Protein AF-A0A8X6PP63-F1 (afdb_monomer)

Mean predicted aligned error: 18.44 Å

Foldseek 3Di:
DPVPPPDPCDPCNFVVVVVVVLVVDDPVLNVVLVVVDDPVDDDTSVSVVVSVVVVVCVVVVVPPPPPPPPPPVPPCPPDDCADVQPGHNDDLVPDPSLVPDDPVRNCVVVVVVVVVVVPD

Sequence (120 aa):
MLVSLKYKVDPTTDTLLMHMILFKLDTNSRTWFERTFSTDVIPKLDELFKFLTTQARSITSSTTKRTVQRKLTLVAFNAQSQCPPCNGDHILSRCDRFLKLSVQGCSDFVKPRIMFALTA

Organism: Nephila pilipes (NCBI:txid299642)

pLDDT: mean 74.9, std 17.2, range [35.34, 94.62]

Structure (mmCIF, N/CA/C/O backbone):
data_AF-A0A8X6PP63-F1
#
_entry.id   AF-A0A8X6PP63-F1
#
loop_
_atom_site.group_PDB
_atom_site.id
_atom_site.type_symbol
_atom_site.label_atom_id
_atom_site.label_alt_id
_atom_site.label_comp_id
_atom_site.label_asym_id
_atom_site.label_entity_id
_atom_site.label_seq_id
_atom_site.pdbx_PDB_ins_code
_atom_site.Cartn_x
_atom_site.Cartn_y
_atom_site.Cartn_z
_atom_site.occupancy
_atom_site.B_iso_or_equiv
_atom_site.auth_seq_id
_atom_site.auth_comp_id
_atom_site.auth_asym_id
_atom_site.auth_atom_id
_atom_site.pdbx_PDB_model_num
ATOM 1 N N . MET A 1 1 ? -2.613 -9.384 -25.632 1.00 43.81 1 MET A N 1
ATOM 2 C CA . MET A 1 1 ? -3.349 -8.364 -26.416 1.00 43.81 1 MET A CA 1
ATOM 3 C C . MET A 1 1 ? -2.531 -7.117 -26.798 1.00 43.81 1 MET A C 1
ATOM 5 O O . MET A 1 1 ? -3.095 -6.251 -27.445 1.00 43.81 1 MET A O 1
ATOM 9 N N . LEU A 1 2 ? -1.220 -7.019 -26.514 1.00 47.31 2 LEU A N 1
ATOM 10 C CA . LEU A 1 2 ? -0.389 -5.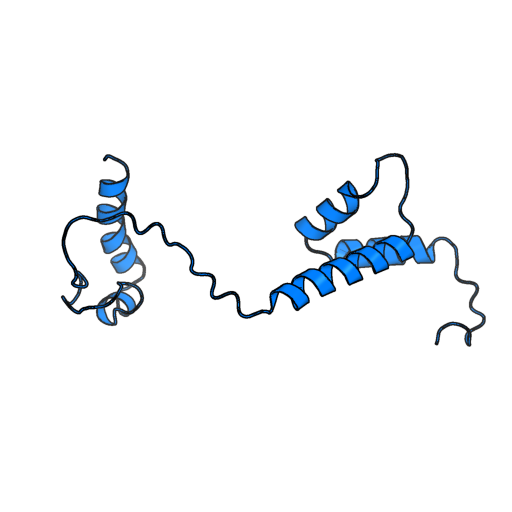866 -26.939 1.00 47.31 2 LEU A CA 1
ATOM 11 C C . LEU A 1 2 ? 0.545 -6.146 -28.134 1.00 47.31 2 LEU A C 1
ATOM 13 O O . LEU A 1 2 ? 1.137 -5.225 -28.682 1.00 47.31 2 LEU A O 1
ATOM 17 N N . VAL A 1 3 ? 0.638 -7.400 -28.589 1.00 51.88 3 VAL A N 1
ATOM 18 C CA . VAL A 1 3 ? 1.484 -7.796 -29.736 1.00 51.88 3 VAL A CA 1
ATOM 19 C C . VAL A 1 3 ? 0.917 -7.287 -31.076 1.00 51.88 3 VAL A C 1
ATOM 21 O O . VAL A 1 3 ? 1.647 -7.153 -32.053 1.00 51.88 3 VAL A O 1
ATOM 24 N N . SER A 1 4 ? -0.374 -6.940 -31.128 1.00 58.09 4 SER A N 1
ATOM 25 C CA . SER A 1 4 ? -1.075 -6.583 -32.371 1.00 58.09 4 SER A CA 1
ATOM 26 C C . SER A 1 4 ? -0.860 -5.147 -32.857 1.00 58.09 4 SER A C 1
ATOM 28 O O . SER A 1 4 ? -1.241 -4.852 -33.984 1.00 58.09 4 SER A O 1
ATOM 30 N N . LEU A 1 5 ? -0.259 -4.250 -32.064 1.00 57.16 5 LEU A N 1
ATOM 31 C CA . LEU A 1 5 ? -0.199 -2.823 -32.419 1.00 57.16 5 LEU A CA 1
ATOM 32 C C . LEU A 1 5 ? 1.114 -2.351 -33.058 1.00 57.16 5 LEU A C 1
ATOM 34 O O . LEU A 1 5 ? 1.187 -1.183 -33.423 1.00 57.16 5 LEU A O 1
ATOM 38 N N . LYS A 1 6 ? 2.143 -3.205 -33.219 1.00 60.09 6 LYS A N 1
ATOM 39 C CA . LYS A 1 6 ? 3.472 -2.822 -33.770 1.00 60.09 6 LYS A CA 1
ATOM 40 C C . LYS A 1 6 ? 4.055 -1.518 -33.186 1.00 60.09 6 LYS A C 1
ATOM 42 O O . LYS A 1 6 ? 4.949 -0.913 -33.773 1.00 60.09 6 LYS A O 1
ATOM 47 N N . TYR A 1 7 ? 3.576 -1.086 -32.024 1.00 60.56 7 TYR A N 1
ATOM 48 C CA . TYR A 1 7 ? 4.092 0.089 -31.354 1.00 60.56 7 TYR A CA 1
ATOM 49 C C . TYR A 1 7 ? 5.440 -0.294 -30.762 1.00 60.56 7 TYR A C 1
ATOM 51 O O . TYR A 1 7 ? 5.539 -1.264 -30.007 1.00 60.56 7 TYR A O 1
ATOM 59 N N . LYS A 1 8 ? 6.489 0.438 -31.139 1.00 62.94 8 LYS A N 1
ATOM 60 C CA . LYS A 1 8 ? 7.805 0.275 -30.534 1.00 62.94 8 LYS A CA 1
ATOM 61 C C . LYS A 1 8 ? 7.671 0.763 -29.092 1.00 62.94 8 LYS A C 1
ATOM 63 O O . LYS A 1 8 ? 7.632 1.966 -28.860 1.00 62.94 8 LYS A O 1
ATOM 68 N N . VAL A 1 9 ? 7.489 -0.166 -28.156 1.00 68.00 9 VAL A N 1
ATOM 69 C CA . VAL A 1 9 ? 7.436 0.153 -26.727 1.00 68.00 9 VAL A CA 1
ATOM 70 C C . VAL A 1 9 ? 8.783 0.769 -26.380 1.00 68.00 9 VAL A C 1
ATOM 72 O O . VAL A 1 9 ? 9.823 0.120 -26.508 1.00 68.00 9 VAL A O 1
ATOM 75 N N . ASP A 1 10 ? 8.765 2.059 -26.063 1.00 74.44 10 ASP A N 1
ATOM 76 C CA . ASP A 1 10 ? 9.976 2.793 -25.739 1.00 74.44 10 ASP A CA 1
ATOM 77 C C . ASP A 1 10 ? 10.500 2.329 -24.370 1.00 74.44 10 ASP A C 1
ATOM 79 O O . ASP A 1 10 ? 9.677 2.115 -23.473 1.00 74.44 10 ASP A O 1
ATOM 83 N N . PRO A 1 11 ? 11.825 2.203 -24.166 1.00 71.12 11 PRO A N 1
ATOM 84 C CA . PRO A 1 11 ? 12.407 1.805 -22.884 1.00 71.12 11 PRO A CA 1
ATOM 85 C C . PRO A 1 11 ? 11.947 2.645 -21.683 1.00 71.12 11 PRO A C 1
ATOM 87 O O . PRO A 1 11 ? 11.936 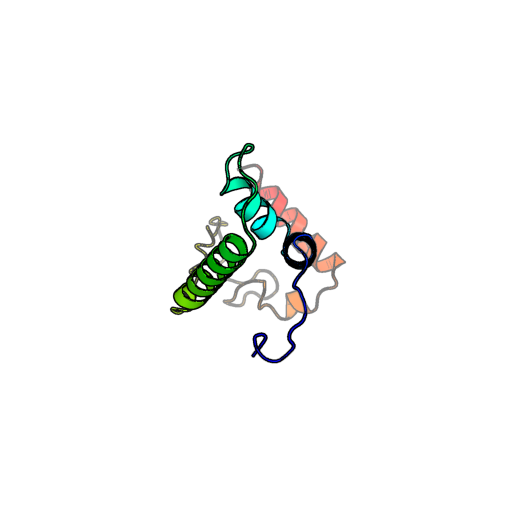2.150 -20.559 1.00 71.12 11 PRO A O 1
ATOM 90 N N . THR A 1 12 ? 11.543 3.901 -21.894 1.00 81.75 12 THR A N 1
ATOM 91 C CA . THR A 1 12 ? 11.038 4.779 -20.826 1.00 81.75 12 THR A CA 1
ATOM 92 C C . THR A 1 12 ? 9.600 4.471 -20.413 1.00 81.75 12 THR A C 1
ATOM 94 O O . THR A 1 12 ? 9.188 4.843 -19.313 1.00 81.75 12 THR A O 1
ATOM 97 N N . THR A 1 13 ? 8.846 3.750 -21.247 1.00 88.12 13 THR A N 1
ATOM 98 C CA . THR A 1 13 ? 7.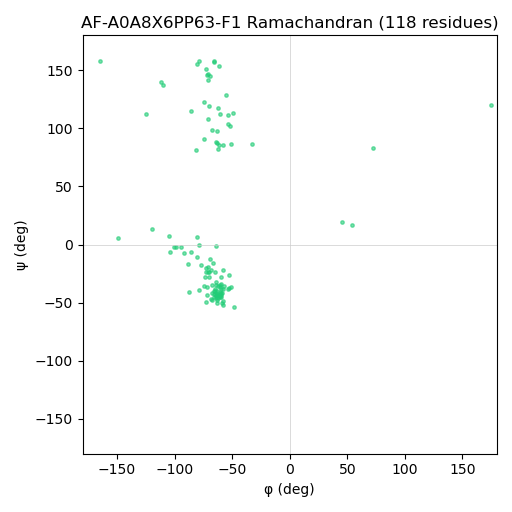451 3.368 -20.977 1.00 88.12 13 THR A CA 1
ATOM 99 C C . THR A 1 13 ? 7.353 2.539 -19.703 1.00 88.12 13 THR A C 1
ATOM 101 O O . THR A 1 13 ? 6.493 2.803 -18.865 1.00 88.12 13 THR A O 1
ATOM 104 N N . ASP A 1 14 ? 8.268 1.585 -19.524 1.00 88.38 14 ASP A N 1
ATOM 105 C CA . ASP A 1 14 ? 8.286 0.709 -18.354 1.00 88.38 14 ASP A CA 1
ATOM 106 C C . ASP A 1 14 ? 8.547 1.504 -17.073 1.00 88.38 14 ASP A C 1
ATOM 108 O O . ASP A 1 14 ? 7.857 1.310 -16.073 1.00 88.38 14 ASP A O 1
ATOM 112 N N . THR A 1 15 ? 9.477 2.461 -17.119 1.00 87.56 15 THR A N 1
ATOM 113 C CA . THR A 1 15 ? 9.780 3.364 -16.001 1.00 87.56 15 THR A CA 1
ATOM 114 C C . THR A 1 15 ? 8.588 4.256 -15.653 1.00 87.56 15 THR A C 1
ATOM 116 O O . THR A 1 15 ? 8.254 4.414 -14.477 1.00 87.56 15 THR A O 1
ATOM 119 N N . LEU A 1 16 ? 7.909 4.817 -16.659 1.00 90.12 16 LEU A N 1
ATOM 120 C CA . LEU A 1 16 ? 6.713 5.639 -16.457 1.00 90.12 16 LEU A CA 1
ATOM 121 C C . LEU A 1 16 ? 5.570 4.824 -15.847 1.00 90.12 16 LEU A C 1
ATOM 123 O O . LEU A 1 16 ? 4.957 5.265 -14.875 1.00 90.12 16 LEU A O 1
ATOM 127 N N . LEU A 1 17 ? 5.311 3.626 -16.375 1.00 91.50 17 LEU A N 1
ATOM 128 C CA . LEU A 1 17 ? 4.309 2.706 -15.836 1.00 91.50 17 LEU A CA 1
ATOM 129 C C . LEU A 1 17 ? 4.630 2.333 -14.392 1.00 91.50 17 LEU A C 1
ATOM 131 O O . LEU A 1 17 ? 3.753 2.391 -13.531 1.00 91.50 17 LEU A O 1
ATOM 135 N N . MET A 1 18 ? 5.891 2.012 -14.113 1.00 91.19 18 MET A N 1
ATOM 136 C CA . MET A 1 18 ? 6.353 1.694 -12.770 1.00 91.19 18 MET A CA 1
ATOM 137 C C . MET A 1 18 ? 6.085 2.855 -11.809 1.00 91.19 18 MET A C 1
ATOM 139 O O . MET A 1 18 ? 5.463 2.654 -10.768 1.00 91.19 18 MET A O 1
ATOM 143 N N . HIS A 1 19 ? 6.455 4.081 -12.185 1.00 91.19 19 HIS A N 1
ATOM 144 C CA . HIS A 1 19 ? 6.193 5.275 -11.383 1.00 91.19 19 HIS A CA 1
ATOM 145 C C . HIS A 1 19 ? 4.690 5.507 -11.153 1.00 91.19 19 HIS A C 1
ATOM 147 O O . HIS A 1 19 ? 4.269 5.758 -10.024 1.00 91.19 19 HIS A O 1
ATOM 153 N N . MET A 1 20 ? 3.857 5.386 -12.194 1.00 94.12 20 MET A N 1
ATOM 154 C CA . MET A 1 20 ? 2.401 5.546 -12.077 1.00 94.12 20 MET A CA 1
ATOM 155 C C . MET A 1 20 ? 1.785 4.528 -11.111 1.00 94.12 20 MET A C 1
ATOM 157 O O . MET A 1 20 ? 0.932 4.892 -10.301 1.00 94.12 20 MET A O 1
ATOM 161 N N . ILE A 1 21 ? 2.222 3.268 -11.172 1.00 93.88 21 ILE A N 1
ATOM 162 C CA . ILE A 1 21 ? 1.737 2.204 -10.287 1.00 93.88 21 ILE A CA 1
ATOM 163 C C . ILE A 1 21 ? 2.209 2.446 -8.848 1.00 93.88 21 ILE A C 1
ATOM 165 O O . ILE A 1 21 ? 1.395 2.400 -7.926 1.00 93.88 21 ILE A O 1
ATOM 169 N N . LEU A 1 22 ? 3.491 2.768 -8.642 1.00 91.81 22 LEU A N 1
ATOM 170 C CA . LEU A 1 22 ? 4.046 3.090 -7.320 1.00 91.81 22 LEU A CA 1
ATOM 171 C C . LEU A 1 22 ? 3.355 4.295 -6.677 1.00 91.81 22 LEU A C 1
ATOM 173 O O . LEU A 1 22 ? 3.168 4.318 -5.464 1.00 91.81 22 LEU A O 1
ATOM 177 N N . PHE A 1 23 ? 2.923 5.271 -7.474 1.00 93.44 23 PHE A N 1
ATOM 178 C CA . PHE A 1 23 ? 2.172 6.424 -6.981 1.00 93.44 23 PHE A CA 1
ATOM 179 C C . PHE A 1 23 ? 0.743 6.073 -6.531 1.00 93.44 23 PHE A C 1
ATOM 181 O O . PHE A 1 23 ? 0.150 6.793 -5.730 1.00 93.44 23 PHE A O 1
ATOM 188 N N . LYS A 1 24 ? 0.171 4.979 -7.045 1.00 94.62 24 LYS A N 1
ATOM 189 C CA . LYS A 1 24 ? -1.154 4.480 -6.646 1.00 94.62 24 LYS A CA 1
ATOM 190 C C . LYS A 1 24 ? -1.110 3.518 -5.461 1.00 94.62 24 LYS A C 1
ATOM 192 O O . LYS A 1 24 ? -2.152 3.285 -4.853 1.00 94.62 24 LYS A O 1
ATOM 197 N N . LEU A 1 25 ? 0.059 2.968 -5.143 1.00 92.25 25 LEU A N 1
ATOM 198 C CA . LEU A 1 25 ? 0.269 2.133 -3.965 1.00 92.25 25 LEU A CA 1
ATOM 199 C C . LEU A 1 25 ? 0.233 2.974 -2.686 1.00 92.25 25 LEU A C 1
ATOM 201 O O . LEU A 1 25 ? 0.681 4.121 -2.658 1.00 92.25 25 LEU A O 1
ATOM 205 N N . ASP A 1 26 ? -0.279 2.388 -1.605 1.00 91.88 26 ASP A N 1
ATOM 206 C CA . ASP A 1 26 ? -0.188 3.004 -0.287 1.00 91.88 26 ASP A CA 1
ATOM 207 C C . ASP A 1 26 ? 1.274 3.071 0.187 1.00 91.88 26 ASP A C 1
ATOM 209 O O . ASP A 1 26 ? 2.132 2.286 -0.232 1.00 91.88 26 ASP A O 1
ATOM 213 N N . THR A 1 27 ? 1.556 4.003 1.101 1.00 92.50 27 THR A N 1
ATOM 214 C CA . THR A 1 27 ? 2.911 4.270 1.602 1.00 92.50 27 THR A CA 1
ATOM 215 C C . THR A 1 27 ? 3.608 3.016 2.123 1.00 92.50 27 THR A C 1
ATOM 217 O O . THR A 1 27 ? 4.810 2.852 1.906 1.00 92.50 27 THR A O 1
ATOM 220 N N . ASN A 1 28 ? 2.879 2.121 2.796 1.00 90.81 28 ASN A N 1
ATOM 221 C CA . ASN A 1 28 ? 3.464 0.923 3.383 1.00 90.81 28 ASN A CA 1
ATOM 222 C C . ASN A 1 28 ? 3.839 -0.094 2.300 1.00 90.81 28 ASN A C 1
ATOM 224 O O . ASN A 1 28 ? 4.980 -0.553 2.269 1.00 90.81 28 ASN A O 1
ATOM 228 N N . SER A 1 29 ? 2.923 -0.392 1.374 1.00 91.50 29 SER A N 1
ATOM 229 C CA . SER A 1 29 ? 3.197 -1.298 0.251 1.00 91.50 29 SER A CA 1
ATOM 230 C C . SER A 1 29 ? 4.330 -0.794 -0.640 1.00 91.50 29 SER A C 1
ATOM 232 O O . SER A 1 29 ? 5.191 -1.581 -1.030 1.00 91.50 29 SER A O 1
ATOM 234 N N . ARG A 1 30 ? 4.375 0.518 -0.909 1.00 92.62 30 ARG A N 1
ATOM 235 C CA . ARG A 1 30 ? 5.456 1.144 -1.679 1.00 92.62 30 ARG A CA 1
ATOM 236 C C . ARG A 1 30 ? 6.806 1.017 -0.974 1.00 92.62 30 ARG A C 1
ATOM 238 O O . ARG A 1 30 ? 7.754 0.522 -1.570 1.00 92.62 30 ARG A O 1
ATOM 245 N N . THR A 1 31 ? 6.874 1.385 0.307 1.00 90.81 31 THR A N 1
ATOM 246 C CA . THR A 1 31 ? 8.111 1.274 1.102 1.00 90.81 31 THR A CA 1
ATOM 247 C C . THR A 1 31 ? 8.590 -0.176 1.181 1.00 90.81 31 THR A C 1
ATOM 249 O O . THR A 1 31 ? 9.787 -0.451 1.148 1.00 90.81 31 THR A O 1
ATOM 252 N N . TRP A 1 32 ? 7.664 -1.127 1.297 1.00 91.81 32 TRP A N 1
ATOM 253 C CA . TRP A 1 32 ? 8.002 -2.544 1.353 1.00 91.81 32 TRP A CA 1
ATOM 254 C C . TRP A 1 32 ? 8.570 -3.055 0.025 1.00 91.81 32 TRP A C 1
ATOM 256 O O . TRP A 1 32 ? 9.579 -3.760 0.028 1.00 91.81 32 TRP A O 1
ATOM 266 N N . PHE A 1 33 ? 7.983 -2.642 -1.100 1.00 91.50 33 PHE A N 1
ATOM 267 C CA . PHE A 1 33 ? 8.534 -2.915 -2.423 1.00 91.50 33 PHE A CA 1
ATOM 268 C C . PHE A 1 33 ? 9.946 -2.331 -2.577 1.00 91.50 33 PHE A C 1
ATOM 270 O O . PHE A 1 33 ? 10.868 -3.066 -2.911 1.00 91.50 33 PHE A O 1
ATOM 277 N N . GLU A 1 34 ? 10.140 -1.049 -2.253 1.00 89.12 34 GLU A N 1
ATOM 278 C CA . GLU A 1 34 ? 11.445 -0.370 -2.335 1.00 89.12 34 GLU A CA 1
ATOM 279 C C . GLU A 1 34 ? 12.516 -1.057 -1.475 1.00 89.12 34 GLU A C 1
ATOM 281 O O . GLU A 1 34 ? 13.650 -1.208 -1.912 1.00 89.12 34 GLU A O 1
ATOM 286 N N . ARG A 1 35 ? 12.153 -1.552 -0.284 1.00 89.19 35 ARG A N 1
ATOM 287 C CA . ARG A 1 35 ? 13.060 -2.311 0.599 1.00 89.19 35 ARG A CA 1
ATOM 288 C C . ARG A 1 35 ? 13.382 -3.721 0.113 1.00 89.19 35 ARG A C 1
ATOM 290 O O . ARG A 1 35 ? 14.342 -4.311 0.598 1.00 89.19 35 ARG A O 1
ATOM 297 N N . THR A 1 36 ? 12.562 -4.289 -0.768 1.00 86.31 36 THR A N 1
ATOM 298 C CA . THR A 1 36 ? 12.765 -5.657 -1.273 1.00 86.31 36 THR A CA 1
ATOM 299 C C . THR A 1 36 ? 13.982 -5.731 -2.198 1.00 86.31 36 THR A C 1
ATOM 301 O O . THR A 1 36 ? 14.591 -6.791 -2.324 1.00 86.31 36 THR A O 1
ATOM 304 N N . PHE A 1 37 ? 14.377 -4.608 -2.799 1.00 81.00 37 PHE A N 1
ATOM 305 C CA . PHE A 1 37 ? 15.532 -4.520 -3.683 1.00 81.00 37 PHE A CA 1
ATOM 306 C C . PHE A 1 37 ? 16.649 -3.725 -3.009 1.00 81.00 37 PHE A C 1
ATOM 308 O O . PHE A 1 37 ? 16.413 -2.713 -2.354 1.00 81.00 37 PHE A O 1
ATOM 315 N N . SER A 1 38 ? 17.884 -4.208 -3.141 1.00 71.56 38 SER A N 1
ATOM 316 C CA . SER A 1 38 ? 19.068 -3.479 -2.686 1.00 71.56 38 SER A CA 1
ATOM 317 C C . SER A 1 38 ? 19.199 -2.150 -3.435 1.00 71.56 38 SER A C 1
ATOM 319 O O . SER A 1 38 ? 18.765 -2.037 -4.581 1.00 71.56 38 SER A O 1
ATOM 321 N N . THR A 1 39 ? 19.845 -1.161 -2.814 1.00 71.69 39 THR A N 1
ATOM 322 C CA . THR A 1 39 ? 19.977 0.206 -3.355 1.00 71.69 39 THR A CA 1
ATOM 323 C C . THR A 1 39 ? 20.640 0.277 -4.731 1.00 71.69 39 THR A C 1
ATOM 325 O O . THR A 1 39 ? 20.418 1.241 -5.456 1.00 71.69 39 THR A O 1
ATOM 328 N N . ASP A 1 40 ? 21.407 -0.747 -5.108 1.00 76.50 40 ASP A N 1
ATOM 329 C CA . ASP A 1 40 ? 22.221 -0.747 -6.326 1.00 76.50 40 ASP A CA 1
ATOM 330 C C . ASP A 1 40 ? 21.530 -1.391 -7.541 1.00 76.50 40 ASP A C 1
ATOM 332 O O . ASP A 1 40 ? 22.102 -1.421 -8.631 1.00 76.50 40 ASP A O 1
ATOM 336 N N . VAL A 1 41 ? 20.304 -1.913 -7.392 1.00 80.56 41 VAL A N 1
ATOM 337 C CA . VAL A 1 41 ? 19.587 -2.594 -8.483 1.00 80.56 41 VAL A CA 1
ATOM 338 C C . VAL A 1 41 ? 18.221 -1.959 -8.706 1.00 80.56 41 VAL A C 1
ATOM 340 O O . VAL A 1 41 ? 17.312 -2.098 -7.892 1.00 80.56 41 VAL A O 1
ATOM 343 N N . ILE A 1 42 ? 18.052 -1.310 -9.862 1.00 82.81 42 ILE A N 1
ATOM 344 C CA . ILE A 1 42 ? 16.750 -0.800 -10.302 1.00 82.81 42 ILE A CA 1
ATOM 345 C C . ILE A 1 42 ? 15.855 -1.999 -10.663 1.00 82.81 42 ILE A C 1
ATOM 347 O O . ILE A 1 42 ? 16.201 -2.761 -11.576 1.00 82.81 42 ILE A O 1
ATOM 351 N N . PRO A 1 43 ? 14.711 -2.194 -9.983 1.00 85.81 43 PRO A N 1
ATOM 352 C CA . PRO A 1 43 ? 13.826 -3.313 -10.270 1.00 85.81 43 PRO A CA 1
ATOM 353 C C . PRO A 1 43 ? 13.149 -3.128 -11.631 1.00 85.81 43 PRO A C 1
ATOM 355 O O . PRO A 1 43 ? 12.797 -2.017 -12.024 1.00 85.81 43 PRO A O 1
ATOM 358 N N . LYS A 1 44 ? 12.922 -4.232 -12.347 1.00 88.88 44 LYS A N 1
ATOM 359 C CA . LYS A 1 44 ? 12.159 -4.216 -13.604 1.00 88.88 44 LYS A CA 1
ATOM 360 C C . LYS A 1 44 ? 10.658 -4.160 -13.323 1.00 88.88 44 LYS A C 1
ATOM 362 O O . LYS A 1 44 ? 10.196 -4.627 -12.284 1.00 88.88 44 LYS A O 1
ATOM 367 N N . LEU A 1 45 ? 9.880 -3.691 -14.297 1.00 90.44 45 LEU A N 1
ATOM 368 C CA . LEU A 1 45 ? 8.417 -3.648 -14.196 1.00 90.44 45 LEU A CA 1
ATOM 369 C C . LEU A 1 45 ? 7.795 -5.034 -13.917 1.00 90.44 45 LEU A C 1
ATOM 371 O O . LEU A 1 45 ? 6.845 -5.143 -13.146 1.00 90.44 45 LEU A O 1
ATOM 375 N N . ASP A 1 46 ? 8.366 -6.105 -14.474 1.00 90.31 46 ASP A N 1
ATOM 376 C CA . ASP A 1 46 ? 7.930 -7.485 -14.208 1.00 90.31 46 ASP A CA 1
ATOM 377 C C . ASP A 1 46 ? 8.054 -7.876 -12.722 1.00 90.31 46 ASP A C 1
ATOM 379 O O . ASP A 1 46 ? 7.180 -8.543 -12.165 1.00 90.31 46 ASP A O 1
ATOM 383 N N . GLU A 1 47 ? 9.095 -7.393 -12.042 1.00 92.12 47 GLU A N 1
ATOM 384 C CA . GLU A 1 47 ? 9.290 -7.627 -10.608 1.00 92.12 47 GLU A CA 1
ATOM 385 C C . GLU A 1 47 ? 8.226 -6.907 -9.767 1.00 92.12 47 GLU A C 1
ATOM 387 O O . GLU A 1 47 ? 7.730 -7.460 -8.782 1.00 92.12 47 GLU A O 1
ATOM 392 N N . LEU A 1 48 ? 7.782 -5.720 -10.200 1.00 92.56 48 LEU A N 1
ATOM 393 C CA . LEU A 1 48 ? 6.640 -5.037 -9.587 1.00 92.56 48 LEU A CA 1
ATOM 394 C C . LEU A 1 48 ? 5.345 -5.848 -9.749 1.00 92.56 48 LEU A C 1
ATOM 396 O O . LEU A 1 48 ? 4.598 -6.012 -8.784 1.00 92.56 48 LEU A O 1
ATOM 400 N N . PHE A 1 49 ? 5.082 -6.421 -10.926 1.00 94.06 49 PHE A N 1
ATOM 401 C CA . PHE A 1 49 ? 3.895 -7.261 -11.121 1.00 94.06 49 PHE A CA 1
ATOM 402 C C . PHE A 1 49 ? 3.929 -8.548 -10.287 1.00 94.06 49 PHE A C 1
ATOM 404 O O . PHE A 1 49 ? 2.905 -8.933 -9.707 1.00 94.06 49 PHE A O 1
ATOM 411 N N . LYS A 1 50 ? 5.093 -9.197 -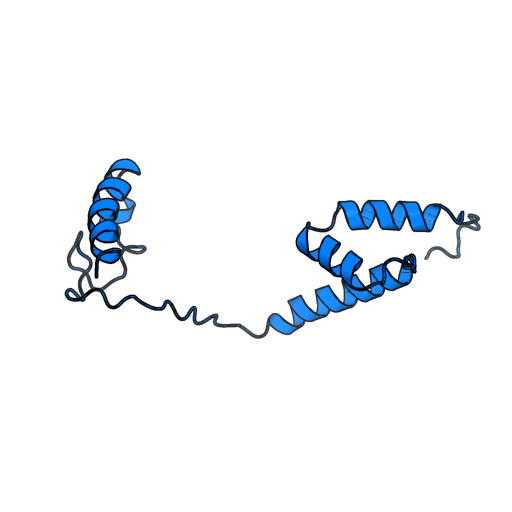10.164 1.00 93.88 50 LYS A N 1
ATOM 412 C CA . LYS A 1 50 ? 5.279 -10.362 -9.279 1.00 93.88 50 LYS A CA 1
ATOM 413 C C . LYS A 1 50 ? 5.024 -10.011 -7.817 1.00 93.88 50 LYS A C 1
ATOM 415 O O . LYS A 1 50 ? 4.319 -10.752 -7.123 1.00 93.88 50 LYS A O 1
ATOM 420 N N . PHE A 1 51 ? 5.544 -8.873 -7.363 1.00 93.81 51 PHE A N 1
ATOM 421 C CA . PHE A 1 51 ? 5.306 -8.360 -6.018 1.00 93.81 51 PHE A CA 1
ATOM 422 C C . PHE A 1 51 ? 3.810 -8.152 -5.751 1.00 93.81 51 PHE A C 1
ATOM 424 O O . PHE A 1 51 ? 3.272 -8.715 -4.796 1.00 93.81 51 PHE A O 1
ATOM 431 N N . LEU A 1 52 ? 3.116 -7.427 -6.634 1.00 93.00 52 LEU A N 1
ATOM 432 C CA . LEU A 1 52 ? 1.679 -7.157 -6.506 1.00 93.00 52 LEU A CA 1
ATOM 433 C C . LEU A 1 52 ? 0.855 -8.446 -6.494 1.00 93.00 52 LEU A C 1
ATOM 435 O O . LEU A 1 52 ? -0.050 -8.606 -5.676 1.00 93.00 52 LEU A O 1
ATOM 439 N N . THR A 1 53 ? 1.204 -9.399 -7.358 1.00 93.81 53 THR A N 1
ATOM 440 C CA . THR A 1 53 ? 0.550 -10.711 -7.409 1.00 93.81 53 THR A CA 1
ATOM 441 C C . THR A 1 53 ? 0.723 -11.466 -6.092 1.00 93.81 53 THR A C 1
ATOM 443 O O . THR A 1 53 ? -0.229 -12.051 -5.574 1.00 93.81 53 THR A O 1
ATOM 446 N N . THR A 1 54 ? 1.927 -11.440 -5.522 1.00 91.62 54 THR A N 1
ATOM 447 C CA . THR A 1 54 ? 2.232 -12.090 -4.240 1.00 91.62 54 THR A CA 1
ATOM 448 C C . THR A 1 54 ? 1.469 -11.434 -3.094 1.00 91.62 54 THR A C 1
ATOM 450 O O . THR A 1 54 ? 0.877 -12.128 -2.265 1.00 91.62 54 THR A O 1
ATOM 453 N N . GLN A 1 55 ? 1.410 -10.103 -3.077 1.00 89.75 55 GLN A N 1
ATOM 454 C CA . GLN A 1 55 ? 0.665 -9.355 -2.072 1.00 89.75 55 GLN A CA 1
ATOM 455 C C . GLN A 1 55 ? -0.840 -9.652 -2.153 1.00 89.75 55 GLN A C 1
ATOM 457 O O . GLN A 1 55 ? -1.451 -10.001 -1.142 1.00 89.75 55 GLN A O 1
ATOM 462 N N . ALA A 1 56 ? -1.427 -9.613 -3.352 1.00 89.88 56 ALA A N 1
ATOM 463 C CA . ALA A 1 56 ? -2.834 -9.941 -3.571 1.00 89.88 56 ALA A CA 1
ATOM 464 C C . ALA A 1 56 ? -3.164 -11.377 -3.128 1.00 89.88 56 ALA A C 1
ATOM 466 O O . ALA A 1 56 ? -4.180 -11.611 -2.469 1.00 89.88 56 ALA A O 1
ATOM 467 N N . ARG A 1 57 ? -2.279 -12.342 -3.417 1.00 89.19 57 ARG A N 1
ATOM 468 C CA . ARG A 1 57 ? -2.407 -13.725 -2.931 1.00 89.19 57 ARG A CA 1
ATOM 469 C C . ARG A 1 57 ? -2.335 -13.823 -1.413 1.00 89.19 57 ARG A C 1
ATOM 471 O O . ARG A 1 57 ? -3.097 -14.586 -0.843 1.00 89.19 57 ARG A O 1
ATOM 478 N N . SER A 1 58 ?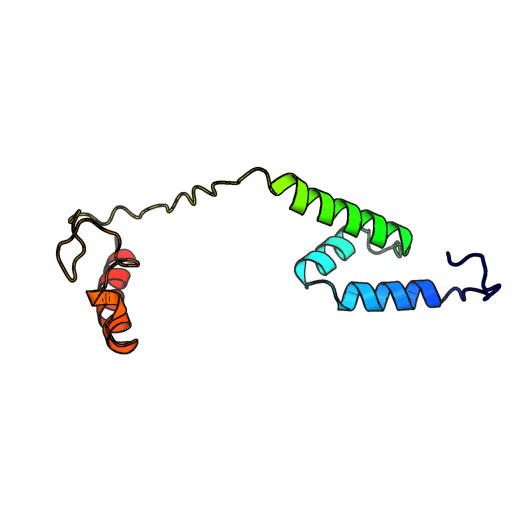 -1.462 -13.065 -0.753 1.00 86.06 58 SER A N 1
ATOM 479 C CA . SER A 1 58 ? -1.361 -13.051 0.714 1.00 86.06 58 SER A CA 1
ATOM 480 C C . SER A 1 58 ? -2.623 -12.483 1.380 1.00 86.06 58 SER A C 1
ATOM 482 O O . SER A 1 58 ? -3.123 -13.027 2.368 1.00 86.06 58 SER A O 1
ATOM 484 N N . ILE A 1 59 ? -3.195 -11.422 0.802 1.00 82.06 59 ILE A N 1
ATOM 485 C CA . ILE A 1 59 ? -4.448 -10.818 1.280 1.00 82.06 59 ILE A CA 1
ATOM 486 C C . ILE A 1 59 ? -5.615 -11.796 1.098 1.00 82.06 59 ILE A C 1
ATOM 488 O O . ILE A 1 59 ? -6.407 -11.996 2.018 1.00 82.06 59 ILE A O 1
ATOM 492 N N . THR A 1 60 ? -5.702 -12.439 -0.067 1.00 79.56 60 THR A N 1
ATOM 493 C CA . THR A 1 60 ? -6.782 -13.385 -0.390 1.00 79.56 60 THR A CA 1
ATOM 494 C C . THR A 1 60 ? -6.635 -14.731 0.320 1.00 79.56 60 THR A C 1
ATOM 496 O O . THR A 1 60 ? -7.623 -15.277 0.784 1.00 79.56 60 THR A O 1
ATOM 499 N N . SER A 1 61 ? -5.427 -15.259 0.518 1.00 68.75 61 SER A N 1
ATOM 500 C CA . SER A 1 61 ? -5.216 -16.480 1.314 1.00 68.75 61 SER A CA 1
ATOM 501 C C . SER A 1 61 ? -5.506 -16.263 2.804 1.00 68.75 61 SER A C 1
ATOM 503 O O . SER A 1 61 ? -5.851 -17.199 3.529 1.00 68.75 61 SER A O 1
ATOM 505 N N . SER A 1 62 ? -5.453 -15.008 3.256 1.00 57.94 62 SER A N 1
ATOM 506 C CA . SER A 1 62 ? -5.855 -14.598 4.601 1.00 57.94 62 SER A CA 1
ATOM 507 C C . SER A 1 62 ? -7.376 -14.468 4.783 1.00 57.94 62 SER A C 1
ATOM 509 O O . SER A 1 62 ? -7.810 -14.187 5.901 1.00 57.94 62 SER A O 1
ATOM 511 N N . THR A 1 63 ? -8.202 -14.709 3.749 1.00 52.84 63 THR A N 1
ATOM 512 C CA . THR A 1 63 ? -9.676 -14.730 3.873 1.00 52.84 63 THR A CA 1
ATOM 513 C C . THR A 1 63 ? -10.233 -16.043 4.420 1.00 52.84 63 THR A C 1
ATOM 515 O O . THR A 1 63 ? -11.454 -16.187 4.518 1.00 52.84 63 THR A O 1
ATOM 518 N N . THR A 1 64 ? -9.391 -16.988 4.856 1.00 50.62 64 THR A N 1
ATOM 519 C CA . THR A 1 64 ? -9.824 -17.924 5.903 1.00 50.62 64 THR A CA 1
ATOM 520 C C . THR A 1 64 ? -10.312 -17.058 7.039 1.00 50.62 64 THR A C 1
ATOM 522 O O . THR A 1 64 ? -9.485 -16.345 7.595 1.00 50.62 64 THR A O 1
ATOM 525 N N . LYS A 1 65 ? -11.627 -17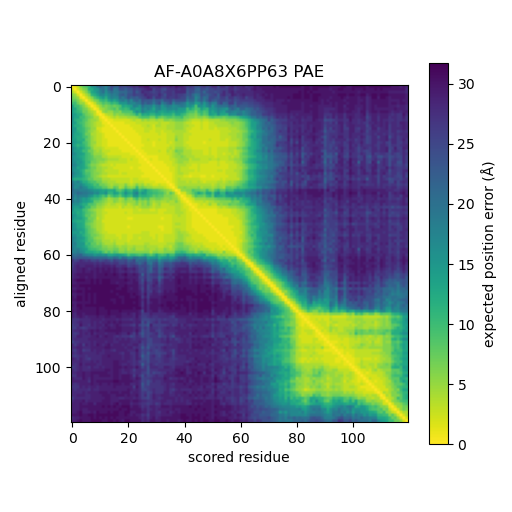.068 7.306 1.00 53.03 65 LYS A N 1
ATOM 526 C CA . LYS A 1 65 ? -12.323 -16.322 8.361 1.00 53.03 65 LYS A CA 1
ATOM 527 C C . LYS A 1 65 ? -11.413 -16.184 9.578 1.00 53.03 65 LYS A C 1
ATOM 529 O O . LYS A 1 65 ? -11.451 -17.010 10.487 1.00 53.03 65 LYS A O 1
ATOM 534 N N . ARG A 1 66 ? -10.572 -15.148 9.605 1.00 49.25 66 ARG A N 1
ATOM 535 C CA . ARG A 1 66 ? -9.882 -14.765 10.815 1.00 49.25 66 ARG A CA 1
ATOM 536 C C . ARG A 1 66 ? -11.011 -14.124 11.577 1.00 49.25 66 ARG A C 1
ATOM 538 O O . ARG A 1 66 ? -11.276 -12.932 11.446 1.00 49.25 66 ARG A O 1
ATOM 545 N N . THR A 1 67 ? -11.700 -14.942 12.364 1.00 49.62 67 THR A N 1
ATOM 546 C CA . THR A 1 67 ? -12.139 -14.515 13.675 1.00 49.62 67 THR A CA 1
ATOM 547 C C . THR A 1 67 ? -10.861 -13.981 14.295 1.00 49.62 67 THR A C 1
ATOM 549 O O . THR A 1 67 ? -10.071 -14.713 14.886 1.00 49.62 67 THR A O 1
ATOM 552 N N . VAL A 1 68 ? -10.574 -12.705 14.040 1.00 50.91 68 VAL A N 1
ATOM 553 C CA . VAL A 1 68 ? -9.666 -11.945 14.861 1.00 50.91 68 VAL A CA 1
ATOM 554 C C . VAL A 1 68 ? -10.426 -11.953 16.169 1.00 50.91 68 VAL A C 1
ATOM 556 O O . VAL A 1 68 ? -11.249 -11.081 16.440 1.00 50.91 68 VAL A O 1
ATOM 5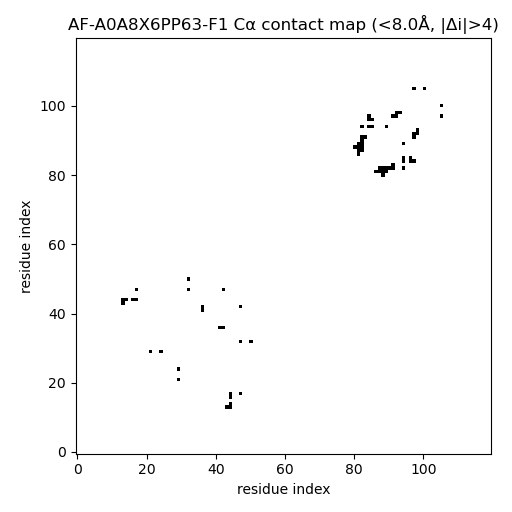59 N N . GLN A 1 69 ? -10.204 -12.996 16.970 1.00 53.53 69 GLN A N 1
ATOM 560 C CA . GLN A 1 69 ? -10.222 -12.827 18.396 1.00 53.53 69 GLN A CA 1
ATOM 561 C C . GLN A 1 69 ? -9.144 -11.778 18.599 1.00 53.53 69 GLN A C 1
ATOM 563 O O . GLN A 1 69 ? -7.965 -12.076 18.773 1.00 53.53 69 GLN A O 1
ATOM 568 N N . ARG A 1 70 ? -9.553 -10.508 18.468 1.00 50.78 70 ARG A N 1
ATOM 569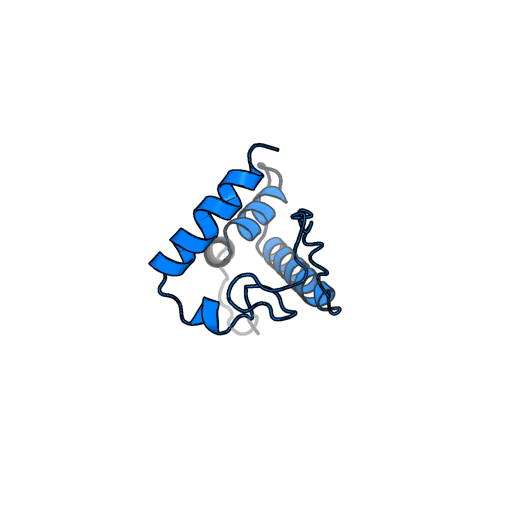 C CA . ARG A 1 70 ? -8.907 -9.429 19.171 1.00 50.78 70 ARG A CA 1
ATOM 570 C C . ARG A 1 70 ? -8.948 -9.978 20.573 1.00 50.78 70 ARG A C 1
ATOM 572 O O . ARG A 1 70 ? -10.009 -9.997 21.197 1.00 50.78 70 ARG A O 1
ATOM 579 N N . LYS A 1 71 ? -7.815 -10.504 21.028 1.00 44.56 71 LYS A N 1
ATOM 580 C CA . LYS A 1 71 ? -7.535 -10.556 22.441 1.00 44.56 71 LYS A CA 1
ATOM 581 C C . LYS A 1 71 ? -7.492 -9.084 22.810 1.00 44.56 71 LYS A C 1
ATOM 583 O O . LYS A 1 71 ? -6.459 -8.430 22.756 1.00 44.56 71 LYS A O 1
ATOM 588 N N . LEU A 1 72 ? -8.686 -8.528 23.013 1.00 51.91 72 LEU A N 1
ATOM 589 C CA . LEU A 1 72 ? -8.877 -7.407 23.884 1.00 51.91 72 LEU A CA 1
ATOM 590 C C . LEU A 1 72 ? -8.245 -7.940 25.153 1.00 51.91 72 LEU A C 1
ATOM 592 O O . LEU A 1 72 ? -8.784 -8.849 25.786 1.00 51.91 72 LEU A O 1
ATOM 596 N N . THR A 1 73 ? -7.034 -7.484 25.447 1.00 45.09 73 THR A N 1
ATOM 597 C CA . THR A 1 73 ? -6.558 -7.501 26.814 1.00 45.09 73 THR A CA 1
ATOM 598 C C . THR A 1 73 ? -7.553 -6.599 27.519 1.00 45.09 73 THR A C 1
ATOM 600 O O . THR A 1 73 ? -7.420 -5.379 27.522 1.00 45.09 73 THR A O 1
ATOM 603 N N . LEU A 1 74 ? -8.669 -7.202 27.933 1.00 47.69 74 LEU A N 1
ATOM 604 C CA . LEU A 1 74 ? -9.653 -6.577 28.773 1.00 47.69 74 LEU A CA 1
ATOM 605 C C . LEU A 1 74 ? -8.855 -6.334 30.039 1.00 47.69 74 LEU A C 1
ATOM 607 O O . LEU A 1 74 ? -8.580 -7.268 30.791 1.00 47.69 74 LEU A O 1
ATOM 611 N N . VAL A 1 75 ? -8.355 -5.109 30.180 1.00 46.16 75 VAL A N 1
ATOM 612 C CA . VAL A 1 75 ? -7.874 -4.622 31.461 1.00 46.16 75 VAL A CA 1
ATOM 613 C C . VAL A 1 75 ? -9.011 -4.955 32.408 1.00 46.16 75 VAL A C 1
ATOM 615 O O . VAL A 1 75 ? -10.139 -4.502 32.195 1.00 46.16 75 VAL A O 1
ATOM 618 N N . ALA A 1 76 ? -8.743 -5.877 33.329 1.00 47.75 76 ALA A N 1
ATOM 619 C CA . ALA A 1 76 ? -9.697 -6.307 34.325 1.00 47.75 76 ALA A CA 1
ATOM 620 C C . ALA A 1 76 ? -9.989 -5.081 35.188 1.00 47.75 76 ALA A C 1
ATOM 622 O O . ALA A 1 76 ? -9.295 -4.795 36.158 1.00 47.75 76 ALA A O 1
ATOM 623 N N . PHE A 1 77 ? -10.976 -4.297 34.763 1.00 47.53 77 PHE A N 1
ATOM 624 C CA . PHE A 1 77 ? -11.546 -3.262 35.587 1.00 47.53 77 PHE A CA 1
ATOM 625 C C . PHE A 1 77 ? -12.339 -4.000 36.651 1.00 47.53 77 PHE A C 1
ATOM 627 O O . PHE A 1 77 ? -13.352 -4.643 36.366 1.00 47.53 77 PHE A O 1
ATOM 634 N N . ASN A 1 78 ? -11.817 -3.982 37.867 1.00 50.62 78 ASN A N 1
ATOM 635 C CA . ASN A 1 78 ? -12.508 -4.552 39.002 1.00 50.62 78 ASN A CA 1
ATOM 636 C C . ASN A 1 78 ? -13.907 -3.908 39.115 1.00 50.62 78 ASN A C 1
ATOM 638 O O . ASN A 1 78 ? -14.036 -2.688 39.148 1.00 50.62 78 ASN A O 1
ATOM 642 N N . ALA A 1 79 ? -14.926 -4.768 39.205 1.00 54.69 79 ALA A N 1
ATOM 643 C CA . ALA A 1 79 ? -16.282 -4.504 39.697 1.00 54.69 79 ALA A CA 1
ATOM 644 C C . ALA A 1 79 ? -17.242 -3.659 38.827 1.00 54.69 79 ALA A C 1
ATOM 646 O O . ALA A 1 79 ? -17.489 -2.486 39.085 1.00 54.69 79 ALA A O 1
ATOM 647 N N . GLN A 1 80 ? -17.887 -4.322 37.862 1.00 57.09 80 GLN A N 1
ATOM 648 C CA . GLN A 1 80 ? -19.350 -4.522 37.765 1.00 57.09 80 GLN A CA 1
ATOM 649 C C . GLN A 1 80 ? -19.620 -5.217 36.422 1.00 57.09 80 GLN A C 1
ATOM 651 O O . GLN A 1 80 ? -19.307 -4.675 35.367 1.00 57.09 80 GLN A O 1
ATOM 656 N N . SER A 1 81 ? -20.210 -6.417 36.437 1.00 62.91 81 SER A N 1
ATOM 657 C CA . SER A 1 81 ? -20.658 -7.137 35.225 1.00 62.91 81 SER A CA 1
ATOM 658 C C . SER A 1 81 ? -21.780 -6.410 34.471 1.00 62.91 81 SER A C 1
ATOM 660 O O . SER A 1 81 ? -22.252 -6.867 33.437 1.00 62.91 81 SER A O 1
ATOM 662 N N . GLN A 1 82 ? -22.219 -5.274 35.003 1.00 76.44 82 GLN A N 1
ATOM 663 C CA . GLN A 1 82 ? -23.348 -4.504 34.540 1.00 76.44 82 GLN A CA 1
ATOM 664 C C . GLN A 1 82 ? -22.871 -3.182 33.946 1.00 76.44 82 GLN A C 1
ATOM 666 O O . GLN A 1 82 ? -21.974 -2.513 34.456 1.00 76.44 82 GLN A O 1
ATOM 671 N N . CYS A 1 83 ? -23.502 -2.793 32.848 1.00 81.69 83 CYS A N 1
ATOM 672 C CA . CYS A 1 83 ? -23.213 -1.570 32.128 1.00 81.69 83 CYS A CA 1
ATOM 673 C C . CYS A 1 83 ? -23.493 -0.342 33.011 1.00 81.69 83 CYS A C 1
ATOM 675 O O . CYS A 1 83 ? -24.648 -0.100 33.351 1.00 81.69 83 CYS A O 1
ATOM 677 N N . PRO A 1 84 ? -22.501 0.495 33.337 1.00 80.31 84 PRO A N 1
ATOM 678 C CA . PRO A 1 84 ? -22.677 1.550 34.336 1.00 80.31 84 PRO A CA 1
ATOM 679 C C . PRO A 1 84 ? -23.777 2.607 34.052 1.00 80.31 84 PRO A C 1
ATOM 681 O O . PRO A 1 84 ? -24.316 3.164 35.002 1.00 80.31 84 PRO A O 1
ATOM 684 N N . PRO A 1 85 ? -24.145 2.922 32.791 1.00 81.81 85 PRO A N 1
ATOM 685 C CA . PRO A 1 85 ? -25.265 3.820 32.476 1.00 81.81 85 PRO A CA 1
ATOM 686 C C . PRO A 1 85 ? -26.675 3.242 32.706 1.00 81.81 85 PRO A C 1
ATOM 688 O O . PRO A 1 85 ? -27.649 3.997 32.792 1.00 81.81 85 PRO A O 1
ATOM 691 N N . CYS A 1 86 ? -26.840 1.916 32.702 1.00 85.25 86 CYS A N 1
ATOM 692 C CA . CYS A 1 86 ? -28.176 1.295 32.712 1.00 85.25 86 CYS A CA 1
ATOM 693 C C . CYS A 1 86 ? -28.275 -0.063 33.418 1.00 85.25 86 CYS A C 1
ATOM 695 O O . CYS A 1 86 ? -29.329 -0.686 33.376 1.00 85.25 86 CYS A O 1
ATOM 697 N N . ASN A 1 87 ? -27.201 -0.513 34.057 1.00 82.06 87 ASN A N 1
ATOM 698 C CA . ASN A 1 87 ? -27.042 -1.776 34.771 1.00 82.06 87 ASN A CA 1
ATOM 699 C C . ASN A 1 87 ? -27.374 -3.053 33.971 1.00 82.06 87 ASN A C 1
ATOM 701 O O . ASN A 1 87 ? -27.549 -4.120 34.551 1.00 82.06 87 ASN A O 1
ATOM 705 N N . GLY A 1 88 ? -27.444 -2.972 32.639 1.00 81.62 88 GLY A N 1
ATOM 706 C CA . GLY A 1 88 ? -27.689 -4.135 31.780 1.00 81.62 88 GLY A CA 1
ATOM 707 C C . GLY A 1 88 ? -26.436 -4.978 31.533 1.00 81.62 88 GLY A C 1
ATOM 708 O O . GLY A 1 88 ? -25.325 -4.450 31.536 1.00 81.62 88 GLY A O 1
ATOM 709 N N . ASP A 1 89 ? -26.606 -6.262 31.228 1.00 81.06 89 ASP A N 1
ATOM 710 C CA . ASP A 1 89 ? -25.507 -7.181 30.896 1.00 81.06 89 ASP A CA 1
ATOM 711 C C . ASP A 1 89 ? -25.077 -7.032 29.423 1.00 81.06 89 ASP A C 1
ATOM 713 O O . ASP A 1 89 ? -25.557 -7.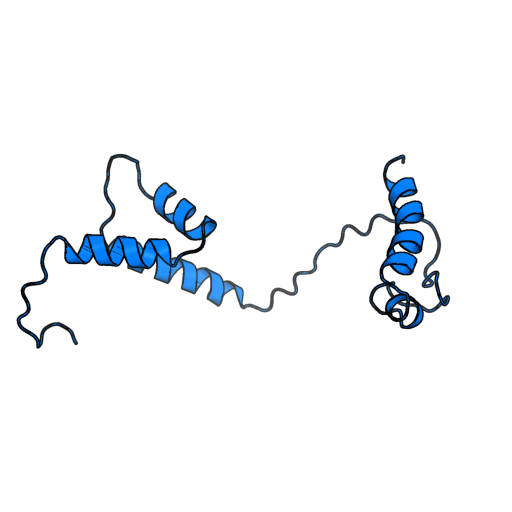711 28.516 1.00 81.06 89 ASP A O 1
ATOM 717 N N . HIS A 1 90 ? -24.246 -6.023 29.164 1.00 82.00 90 HIS A N 1
ATOM 718 C CA . HIS A 1 90 ? -23.717 -5.691 27.840 1.00 82.00 90 HIS A CA 1
ATOM 719 C C . HIS A 1 90 ? -22.531 -4.730 27.960 1.00 82.00 90 HIS A C 1
ATOM 721 O O . HIS A 1 90 ? -22.381 -3.981 28.928 1.00 82.00 90 HIS A O 1
ATOM 727 N N . ILE A 1 91 ? -21.702 -4.714 26.919 1.00 80.00 91 ILE A N 1
ATOM 728 C CA . ILE A 1 91 ? -20.594 -3.768 26.780 1.00 80.00 91 ILE A CA 1
ATOM 729 C C . ILE A 1 91 ? -21.102 -2.343 26.497 1.00 80.00 91 ILE A C 1
ATOM 731 O O . ILE A 1 91 ? -22.089 -2.157 25.787 1.00 80.00 91 ILE A O 1
ATOM 735 N N . LEU A 1 92 ? -20.381 -1.329 26.992 1.00 82.38 92 LEU A N 1
ATOM 736 C CA . LEU A 1 92 ? -20.716 0.100 26.839 1.00 82.38 92 LEU A CA 1
ATOM 737 C C . LEU A 1 92 ? -20.996 0.526 25.388 1.00 82.38 92 LEU A C 1
ATOM 739 O O . LEU A 1 92 ? -21.890 1.332 25.150 1.00 82.38 92 LEU A O 1
ATOM 743 N N . SER A 1 93 ? -20.280 -0.040 24.412 1.00 77.38 93 SER A N 1
ATOM 744 C CA . SER A 1 93 ? -20.470 0.273 22.988 1.00 77.38 93 SER A CA 1
ATOM 745 C C . SER A 1 93 ? -21.820 -0.175 22.419 1.00 77.38 93 SER A C 1
ATOM 747 O O . SER A 1 93 ? -22.205 0.288 21.350 1.00 77.38 93 SER A O 1
ATOM 749 N N . ARG A 1 94 ? -22.539 -1.065 23.113 1.00 82.62 94 ARG A N 1
ATOM 750 C CA . ARG A 1 94 ? -23.887 -1.527 22.750 1.00 82.62 94 ARG A CA 1
ATOM 751 C C . ARG A 1 94 ? -24.981 -0.911 23.626 1.00 82.62 94 ARG A C 1
ATOM 753 O O . ARG A 1 94 ? -26.125 -1.336 23.543 1.00 82.62 94 ARG A O 1
ATOM 760 N N . CYS A 1 95 ? -24.642 0.047 24.488 1.00 86.44 95 CYS A N 1
ATOM 761 C CA . CYS A 1 95 ? -25.596 0.647 25.410 1.00 86.44 95 CYS A CA 1
ATOM 762 C C . CYS A 1 95 ? -26.363 1.798 24.754 1.00 86.44 95 CYS A C 1
ATOM 764 O O . CYS A 1 95 ? -25.793 2.855 24.493 1.00 86.44 95 CYS A O 1
ATOM 766 N N . ASP A 1 96 ? -27.676 1.642 24.580 1.00 88.12 96 ASP A N 1
ATOM 767 C CA . ASP A 1 96 ? -28.529 2.678 23.978 1.00 88.12 96 ASP A CA 1
ATOM 768 C C . ASP A 1 96 ? -28.532 3.993 24.763 1.00 88.12 96 ASP A C 1
ATOM 770 O O . ASP A 1 96 ? -28.589 5.067 24.168 1.00 88.12 96 ASP A O 1
ATOM 774 N N . ARG A 1 97 ? -28.453 3.945 26.102 1.00 84.75 97 ARG A N 1
ATOM 775 C CA . ARG A 1 97 ? -28.349 5.172 26.911 1.00 84.75 97 ARG A CA 1
ATOM 776 C C . ARG A 1 97 ? -27.044 5.908 26.644 1.00 84.75 97 ARG A C 1
ATOM 778 O O . ARG A 1 97 ? -27.058 7.129 26.595 1.00 84.75 97 ARG A O 1
ATOM 785 N N . PHE A 1 98 ? -25.948 5.173 26.461 1.00 86.81 98 PHE A N 1
ATOM 786 C CA . PHE A 1 98 ? -24.644 5.751 26.152 1.00 86.81 98 PHE A CA 1
ATOM 787 C C . PHE A 1 98 ? -24.602 6.305 24.724 1.00 86.81 98 PHE A C 1
ATOM 789 O O . PHE A 1 98 ? -24.148 7.422 24.518 1.00 86.81 98 PHE A O 1
ATOM 796 N N . LEU A 1 99 ? -25.149 5.575 23.748 1.00 86.31 99 LEU A N 1
ATOM 797 C CA . LEU A 1 99 ? -25.210 6.013 22.349 1.00 86.31 99 LEU A CA 1
ATOM 798 C C . LEU A 1 99 ? -26.097 7.251 22.137 1.00 86.31 99 LEU A C 1
ATOM 800 O O . LEU A 1 99 ? -25.909 7.976 21.166 1.00 86.31 99 LEU A O 1
ATOM 804 N N . LYS A 1 100 ? -27.048 7.502 23.044 1.00 89.50 100 LYS A N 1
ATOM 805 C CA . LYS A 1 100 ? -27.904 8.698 23.039 1.00 89.50 100 LYS A CA 1
ATOM 806 C C . LYS A 1 100 ? -27.281 9.913 23.740 1.00 89.50 100 LYS A C 1
ATOM 808 O O . LYS A 1 100 ? -27.878 10.987 23.695 1.00 89.50 100 LYS A O 1
ATOM 813 N N . LEU A 1 101 ? -26.125 9.775 24.397 1.00 85.50 101 LEU A N 1
ATOM 814 C CA . LEU A 1 101 ? -25.419 10.918 24.982 1.00 85.50 101 LEU A CA 1
ATOM 815 C C . LEU A 1 101 ? -24.781 11.777 23.883 1.00 85.50 101 LEU A C 1
ATOM 817 O O . LEU A 1 101 ? -24.383 11.289 22.826 1.00 85.50 101 LEU A O 1
ATOM 821 N N . SER A 1 102 ? -24.644 13.075 24.153 1.00 84.56 102 SER A N 1
ATOM 822 C CA . SER A 1 102 ? -23.850 13.957 23.298 1.00 84.56 102 SER A CA 1
ATOM 823 C C . SER A 1 102 ? -22.370 13.565 23.352 1.00 84.56 102 SER A C 1
ATOM 825 O O . SER A 1 102 ? -21.903 12.977 24.328 1.00 84.56 102 SER A O 1
ATOM 827 N N . VAL A 1 103 ? -21.600 13.948 22.329 1.00 79.31 103 VAL A N 1
ATOM 828 C CA . VAL A 1 103 ? -20.143 13.708 22.278 1.00 79.31 103 VAL A CA 1
ATOM 829 C C . VAL A 1 103 ? -19.445 14.224 23.546 1.00 79.31 103 VAL A C 1
ATOM 831 O O . VAL A 1 103 ? -18.551 13.562 24.075 1.00 79.31 103 VAL A O 1
ATOM 834 N N . GLN A 1 104 ? -19.906 15.359 24.079 1.00 79.12 104 GLN A N 1
ATOM 835 C CA . GLN A 1 104 ? -19.404 15.930 25.325 1.00 79.12 104 GLN A CA 1
ATOM 836 C C . GLN A 1 104 ? -19.756 15.057 26.541 1.00 79.12 104 GLN A C 1
ATOM 838 O O . GLN A 1 104 ? -18.865 14.698 27.305 1.00 79.12 104 GLN A O 1
ATOM 843 N N . GLY A 1 105 ? -21.014 14.618 26.663 1.00 78.94 105 GLY A N 1
ATOM 844 C CA . GLY A 1 105 ? -21.450 13.726 27.744 1.00 78.94 105 GLY A CA 1
ATOM 845 C C . GLY A 1 105 ? -20.748 12.363 27.727 1.00 78.94 105 GLY A C 1
ATOM 846 O O . GLY A 1 105 ? -20.405 11.829 28.780 1.00 78.94 105 GLY A O 1
ATOM 847 N N . CYS A 1 106 ? -20.450 11.827 26.541 1.00 77.88 106 CYS A N 1
ATOM 848 C CA . CYS A 1 106 ? -19.620 10.632 26.386 1.00 77.88 106 CYS A CA 1
ATOM 849 C C . CYS A 1 106 ? -18.186 10.868 26.876 1.00 77.88 106 CYS A C 1
ATOM 851 O O . CYS A 1 106 ? -17.629 10.031 27.584 1.00 77.88 106 CYS A O 1
ATOM 853 N N . SER A 1 107 ? -17.587 12.009 26.519 1.00 78.38 107 SER A N 1
ATOM 854 C CA . SER A 1 107 ? -16.229 12.369 26.935 1.00 78.38 107 SER A CA 1
ATOM 855 C C . SER A 1 107 ? -16.127 12.508 28.453 1.00 78.38 107 SER A C 1
ATOM 857 O O . SER A 1 107 ? -15.232 11.931 29.069 1.00 78.38 107 SER A O 1
ATOM 859 N N . ASP A 1 108 ? -17.081 13.204 29.063 1.00 80.88 108 ASP A N 1
ATOM 860 C CA . ASP A 1 108 ? -17.104 13.455 30.503 1.00 80.88 108 ASP A CA 1
ATOM 861 C C . ASP A 1 108 ? -17.406 12.178 31.303 1.00 80.88 108 ASP A C 1
ATOM 863 O O . ASP A 1 108 ? -16.900 12.007 32.409 1.00 80.88 108 ASP A O 1
ATOM 867 N N . PHE A 1 109 ? -18.138 11.223 30.716 1.00 80.88 109 PHE A N 1
ATOM 868 C CA . PHE A 1 109 ? -18.350 9.895 31.297 1.00 80.88 109 PHE A CA 1
ATOM 869 C C . PHE A 1 109 ? -17.091 9.009 31.255 1.00 80.88 109 PHE A C 1
ATOM 871 O O . PHE A 1 109 ? -16.838 8.232 32.179 1.00 80.88 109 PHE A O 1
ATOM 878 N N . VAL A 1 110 ? -16.298 9.107 30.182 1.00 78.75 110 VAL A N 1
ATOM 879 C CA . VAL A 1 110 ? -15.139 8.236 29.929 1.00 78.75 110 VAL A CA 1
ATOM 880 C C . VAL A 1 110 ? -13.851 8.769 30.573 1.00 78.75 110 VAL A C 1
ATOM 882 O O . VAL A 1 110 ? -13.103 7.988 31.160 1.00 78.75 110 VAL A O 1
ATOM 885 N N . LYS A 1 111 ? -13.595 10.083 30.525 1.00 76.56 111 LYS A N 1
ATOM 886 C CA . LYS A 1 111 ? -12.387 10.742 31.069 1.00 76.56 111 LYS A CA 1
ATOM 887 C C . LYS A 1 111 ? -12.023 10.341 32.505 1.00 76.56 111 LYS A C 1
ATOM 889 O O . LYS A 1 111 ? -10.888 9.903 32.703 1.00 76.56 111 LYS A O 1
ATOM 894 N N . PRO A 1 112 ? -12.924 10.436 33.505 1.00 67.81 112 PRO A N 1
ATOM 895 C CA . PRO A 1 112 ? -12.577 10.057 34.870 1.00 67.81 112 PRO A CA 1
ATOM 896 C C . PRO A 1 112 ? -12.258 8.561 34.961 1.00 67.81 112 PRO A C 1
ATOM 898 O O . PRO A 1 112 ? -11.333 8.178 35.664 1.00 67.81 112 PRO A O 1
ATOM 901 N N . ARG A 1 113 ? -12.946 7.713 34.187 1.00 64.75 113 ARG A N 1
ATOM 902 C CA . ARG A 1 113 ? -12.770 6.252 34.206 1.00 64.75 113 ARG A CA 1
ATOM 903 C C . ARG A 1 113 ? -11.475 5.782 33.536 1.00 64.75 113 ARG A C 1
ATOM 905 O O . ARG A 1 113 ? -10.953 4.745 33.927 1.00 64.75 113 ARG A O 1
ATOM 912 N N . ILE A 1 114 ? -10.949 6.536 32.567 1.00 58.56 114 ILE A N 1
ATOM 913 C CA . ILE A 1 114 ? -9.629 6.282 31.964 1.00 58.56 114 ILE A CA 1
ATOM 914 C C . ILE A 1 114 ? -8.500 6.785 32.873 1.00 58.56 114 ILE A C 1
ATOM 916 O O . ILE A 1 114 ? -7.486 6.105 32.998 1.00 58.56 114 ILE A O 1
ATOM 920 N N . MET A 1 115 ? -8.659 7.937 33.539 1.00 41.03 115 MET A N 1
ATOM 921 C CA . MET A 1 115 ? -7.604 8.486 34.407 1.00 41.03 115 MET A CA 1
ATOM 922 C C . MET A 1 115 ? -7.277 7.596 35.613 1.00 41.03 115 MET A C 1
ATOM 924 O O . MET A 1 115 ? -6.114 7.512 35.989 1.00 41.03 115 MET A O 1
ATOM 928 N N . PHE A 1 116 ? -8.253 6.870 36.167 1.00 44.28 116 PHE A N 1
ATOM 929 C CA . PHE A 1 116 ? -7.990 5.879 37.221 1.00 44.28 116 PHE A CA 1
ATOM 930 C C . PHE A 1 116 ? -7.229 4.631 36.735 1.00 44.28 116 PHE A C 1
ATOM 932 O O . PHE A 1 116 ? -6.748 3.864 37.561 1.00 44.28 116 PHE A O 1
ATOM 939 N N . ALA A 1 117 ? -7.102 4.411 35.421 1.00 45.16 117 ALA A N 1
ATOM 940 C CA . ALA A 1 117 ? -6.402 3.255 34.857 1.00 45.16 117 ALA A CA 1
ATOM 941 C C . ALA A 1 117 ? -4.908 3.509 34.576 1.00 45.16 117 ALA A C 1
ATOM 943 O O . ALA A 1 117 ? -4.201 2.576 34.211 1.00 45.16 117 ALA A O 1
ATOM 944 N N . LEU A 1 118 ? -4.427 4.752 34.711 1.00 38.47 118 LEU A N 1
ATOM 945 C CA . LEU A 1 118 ? -3.026 5.124 34.455 1.00 38.47 118 LEU A CA 1
ATOM 946 C C . LEU A 1 118 ? -2.183 5.259 35.734 1.00 38.47 118 LEU A C 1
ATOM 948 O O . LEU A 1 118 ? -0.989 5.530 35.645 1.00 38.47 118 LEU A O 1
ATOM 952 N N . THR A 1 119 ? -2.784 5.076 36.910 1.00 37.84 119 THR A N 1
ATOM 953 C CA . THR A 1 119 ? -2.126 5.227 38.221 1.00 37.84 119 THR A CA 1
ATOM 954 C C . THR A 1 119 ? -2.120 3.952 39.072 1.00 37.84 119 THR A C 1
ATOM 956 O O . THR A 1 119 ? -1.794 4.031 40.255 1.00 37.84 119 THR A O 1
ATOM 959 N N . ALA A 1 120 ? -2.438 2.788 38.493 1.00 35.34 120 ALA A N 1
ATOM 960 C CA . ALA A 1 120 ? -2.406 1.486 39.166 1.00 35.34 120 ALA A CA 1
ATOM 961 C C . ALA A 1 120 ? -1.460 0.505 38.465 1.00 35.34 120 ALA A C 1
ATOM 963 O O . ALA A 1 120 ? -1.466 0.482 37.213 1.00 35.34 120 ALA A O 1
#

Secondary structure (DSSP, 8-state):
--GGG-----HHHHHHHHHHHHHHS-HHHHHHHHHHS-TT-PPPHHHHHHHHHHHHHHHHHTTS-------------SS-SS-TTT--SS-GGG-HHHHTS-HHHHHHHHHHHHHTTS--

Solvent-accessible surface area (backbone atoms only — not comparable to full-atom values): 7711 Å² total; per-residue (Å²): 137,74,81,83,67,80,68,81,79,52,84,62,51,51,57,52,50,43,53,58,52,53,70,72,42,55,73,66,61,38,53,51,55,58,66,72,42,61,96,90,53,86,79,53,58,67,56,53,53,52,50,52,52,51,51,53,48,54,58,58,68,54,62,57,82,66,74,70,73,69,76,66,80,68,73,81,70,83,87,65,87,36,22,89,90,74,63,44,86,53,61,68,94,75,33,67,74,56,72,68,43,51,74,64,57,47,46,66,65,44,52,64,65,53,60,65,63,76,78,113

Radius of gyration: 26.16 Å; Cα contacts (8 Å, |Δi|>4): 37; chains: 1; bounding box: 51×34×74 Å